Protein AF-X0UDK1-F1 (afdb_monomer)

InterPro domains:
  IPR001920 Asp/Glu racemase [G3D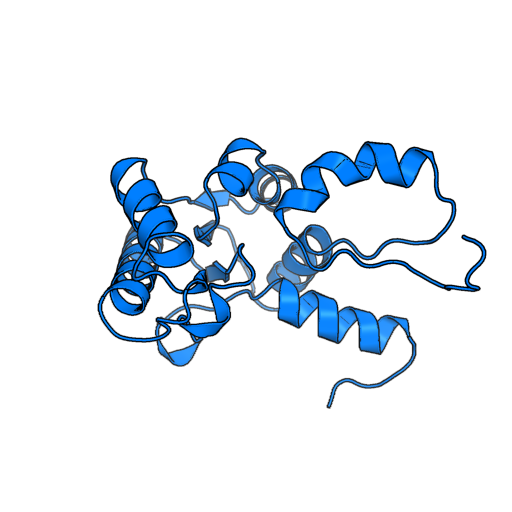SA:3.40.50.1860] (1-42)
  IPR001920 Asp/Glu racemase [G3DSA:3.40.50.1860] (43-148)
  IPR001920 Asp/Glu racemase [SSF53681] (2-43)
  IPR001920 Asp/Glu racemase [SSF53681] (49-156)
  IPR004380 Aspartate racemase [TIGR00035] (2-158)
  IPR015942 Asp/Glu/hydantoin racemase [PF01177] (2-154)

Mean predicted aligned error: 3.25 Å

Solvent-accessible surface area (backbone atoms only — not comparable to full-atom values): 9369 Å² total; per-residue (Å²): 124,92,83,76,65,80,60,46,74,58,103,44,69,64,60,56,76,54,39,70,68,53,50,77,74,48,93,59,51,70,57,50,38,65,59,52,39,46,53,50,45,61,75,74,36,83,87,66,46,33,32,17,48,49,49,47,67,68,42,61,74,67,34,61,60,45,64,53,34,43,76,72,64,21,45,69,43,64,64,56,72,77,54,41,52,47,42,39,39,22,42,70,29,90,68,1,37,75,67,67,31,53,54,63,74,20,27,52,46,48,50,53,54,49,52,53,32,43,76,73,59,29,64,28,38,33,41,55,35,90,62,42,68,69,49,56,51,62,88,78,46,100,47,54,64,44,47,32,67,61,50,40,54,48,48,51,40,41,76,73,74,43,82,77,131

Foldseek 3Di:
DPPPDQEDEDLFLLCVLCVVVVVVPDPHHYDYLLLLLLVCCPVPPPPAAEEEEQDQPSNVVSCSNQVNNVVVNHHYHYDDPVLNVLSCCQDPNPCHLVVVNQDDPSLVSLLVRVVVVVVVPHQEYEPSGPSNCSRDDPVSDPHHYRDSSVSSVQVVCVVVVHHDD

Organism: NCBI:txid412755

Sequence (165 aa):
KNAGVDFVIMPCVTAHYFMPEVFAQIDVPFLSLIDEAVDWAKENISGLKKVGLLSSTGTQVSKLFQNKFEKAGIKVLAPEEKDQQKVMSAIFGAGGIKAGFTSGPSKESIIRAAEKLIAGGAEAIIAGCTELPLVLKASDIPIPLIEPMDILAKKSIVEAGYKVR

pLDDT: mean 95.04, std 5.3, range [58.09, 98.81]

Structure (mmCIF, N/CA/C/O backbone):
data_AF-X0UDK1-F1
#
_entry.id   AF-X0UDK1-F1
#
loop_
_atom_site.group_PDB
_atom_site.id
_atom_site.type_symbol
_atom_site.label_atom_id
_atom_site.label_alt_id
_atom_site.label_comp_id
_atom_site.label_asym_id
_atom_site.label_entity_id
_atom_site.label_seq_id
_atom_site.pdbx_PDB_ins_code
_atom_site.Cartn_x
_atom_site.Cartn_y
_atom_site.Cartn_z
_atom_site.occupancy
_atom_site.B_iso_or_equiv
_atom_site.auth_seq_id
_atom_site.auth_comp_id
_atom_site.auth_asym_id
_atom_site.auth_atom_id
_atom_site.pdbx_PDB_model_num
ATOM 1 N N . LYS A 1 1 ? 16.676 5.464 -20.393 1.00 58.09 1 LYS A N 1
ATOM 2 C CA . LYS A 1 1 ? 16.880 4.855 -21.733 1.00 58.09 1 LYS A CA 1
ATOM 3 C C . LYS A 1 1 ? 18.350 4.510 -21.998 1.00 58.09 1 LYS A C 1
ATOM 5 O O . LYS A 1 1 ? 18.644 3.345 -22.186 1.00 58.09 1 LYS A O 1
ATOM 10 N N . ASN A 1 2 ? 19.289 5.460 -21.911 1.00 77.69 2 ASN A N 1
ATOM 11 C CA . ASN A 1 2 ? 20.692 5.232 -22.319 1.00 77.69 2 ASN A CA 1
ATOM 12 C C . ASN A 1 2 ? 21.565 4.433 -21.329 1.00 77.69 2 ASN A C 1
ATOM 14 O O . ASN A 1 2 ? 22.714 4.152 -21.635 1.00 77.69 2 ASN A O 1
ATOM 18 N N . ALA A 1 3 ? 21.043 4.077 -20.152 1.00 83.31 3 ALA A N 1
ATOM 19 C CA . ALA A 1 3 ? 21.778 3.321 -19.136 1.00 83.31 3 ALA A CA 1
ATOM 20 C C . ALA A 1 3 ? 21.736 1.790 -19.342 1.00 83.31 3 ALA A C 1
ATOM 22 O O . ALA A 1 3 ? 22.285 1.072 -18.517 1.00 83.31 3 ALA A O 1
ATOM 23 N N . GLY A 1 4 ? 21.083 1.294 -20.406 1.00 87.38 4 GLY A N 1
ATOM 24 C CA . GLY A 1 4 ? 21.012 -0.143 -20.711 1.00 87.38 4 GLY A CA 1
ATOM 25 C C . GLY A 1 4 ? 20.146 -0.949 -19.738 1.00 87.38 4 GLY A C 1
ATOM 26 O O . GLY A 1 4 ? 20.529 -2.043 -19.354 1.00 87.38 4 GLY A O 1
ATOM 27 N N . VAL A 1 5 ? 19.016 -0.385 -19.298 1.00 90.94 5 VAL A N 1
ATOM 28 C CA . VAL A 1 5 ? 18.093 -1.043 -18.357 1.00 90.94 5 VAL A CA 1
ATOM 29 C C . VAL A 1 5 ? 17.018 -1.841 -19.095 1.00 90.94 5 VAL A C 1
ATOM 31 O O . VAL A 1 5 ? 16.441 -1.330 -20.056 1.00 90.94 5 VAL A O 1
ATOM 34 N N . ASP A 1 6 ? 16.722 -3.048 -18.610 1.00 91.62 6 ASP A N 1
ATOM 35 C CA . ASP A 1 6 ? 15.689 -3.928 -19.178 1.00 91.62 6 ASP A CA 1
ATOM 36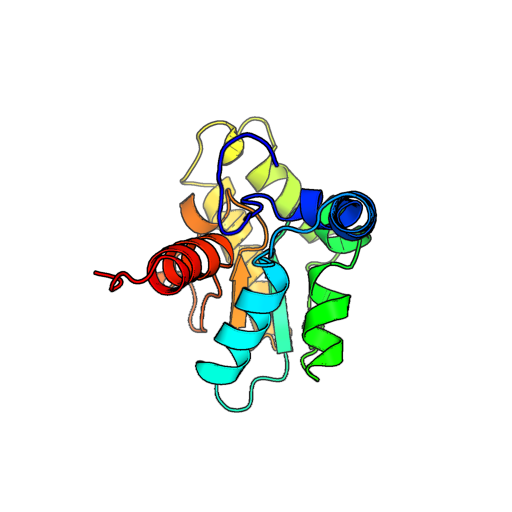 C C . ASP A 1 6 ? 14.270 -3.566 -18.713 1.00 91.62 6 ASP A C 1
ATOM 38 O O . ASP A 1 6 ? 13.310 -3.739 -19.457 1.00 91.62 6 ASP A O 1
ATOM 42 N N . PHE A 1 7 ? 14.129 -3.023 -17.499 1.00 92.69 7 PHE A N 1
ATOM 43 C CA . PHE A 1 7 ? 12.865 -2.525 -16.953 1.00 92.69 7 PHE A CA 1
ATOM 44 C C . PHE A 1 7 ? 13.097 -1.400 -15.931 1.00 92.69 7 PHE A C 1
ATOM 46 O O . PHE A 1 7 ? 14.214 -1.170 -15.459 1.00 92.69 7 PHE A O 1
ATOM 53 N N . VAL A 1 8 ? 12.032 -0.675 -15.592 1.00 92.19 8 VAL A N 1
ATOM 54 C CA . VAL A 1 8 ? 12.026 0.407 -14.598 1.00 92.19 8 VAL A CA 1
ATOM 55 C C . VAL A 1 8 ? 11.030 0.090 -13.488 1.00 92.19 8 VAL A C 1
ATOM 57 O O . VAL A 1 8 ? 9.963 -0.467 -13.730 1.00 92.19 8 VAL A O 1
ATOM 60 N N . ILE A 1 9 ? 11.360 0.503 -12.267 1.00 93.44 9 ILE A N 1
ATOM 61 C CA . ILE A 1 9 ? 10.457 0.477 -11.114 1.00 93.44 9 ILE A CA 1
ATOM 62 C C . ILE A 1 9 ? 10.416 1.858 -10.461 1.00 93.44 9 ILE A C 1
ATOM 64 O O . ILE A 1 9 ? 11.375 2.626 -10.564 1.00 93.44 9 ILE A O 1
ATOM 68 N N . MET A 1 10 ? 9.322 2.181 -9.770 1.00 92.56 10 MET A N 1
ATOM 69 C CA . MET A 1 10 ? 9.184 3.436 -9.024 1.00 92.56 10 MET A CA 1
ATOM 70 C C . MET A 1 10 ? 8.933 3.137 -7.540 1.00 92.56 10 MET A C 1
ATOM 72 O O . MET A 1 10 ? 7.808 2.804 -7.172 1.00 92.56 10 MET A O 1
ATOM 76 N N . PRO A 1 11 ? 9.929 3.284 -6.648 1.00 92.00 11 PRO A N 1
ATOM 77 C CA . PRO A 1 11 ? 9.779 3.004 -5.217 1.00 92.00 11 PRO A CA 1
ATOM 78 C C . PRO A 1 11 ? 9.091 4.162 -4.466 1.00 92.00 11 PRO A C 1
ATOM 80 O O . PRO A 1 11 ? 9.510 4.573 -3.387 1.00 92.00 11 PRO A O 1
ATOM 83 N N . CYS A 1 12 ? 8.052 4.745 -5.064 1.00 90.56 12 CYS A N 1
ATOM 84 C CA . CYS A 1 12 ? 7.297 5.857 -4.503 1.00 90.56 12 CYS A CA 1
ATOM 85 C C . CYS A 1 12 ? 5.840 5.776 -4.945 1.00 90.56 12 CYS A C 1
ATOM 87 O O . CYS A 1 12 ? 5.532 5.872 -6.131 1.00 90.56 12 CYS A O 1
ATOM 89 N N . VAL A 1 13 ? 4.927 5.651 -3.983 1.00 91.88 13 VAL A N 1
ATOM 90 C CA . VAL A 1 13 ? 3.490 5.552 -4.258 1.00 91.88 13 VAL A CA 1
ATOM 91 C C . VAL A 1 13 ? 2.971 6.807 -4.955 1.00 91.88 13 VAL A C 1
ATOM 93 O O . VAL A 1 13 ? 2.359 6.705 -6.009 1.00 91.88 13 VAL A O 1
ATOM 96 N N . THR A 1 14 ? 3.222 7.997 -4.408 1.00 89.06 14 THR A N 1
ATOM 97 C CA . THR A 1 14 ? 2.655 9.245 -4.947 1.00 89.06 14 THR A CA 1
ATOM 98 C C . THR A 1 14 ? 3.193 9.589 -6.333 1.00 89.06 14 THR A C 1
ATOM 100 O O . THR A 1 14 ? 2.454 10.142 -7.143 1.00 89.06 14 THR A O 1
ATOM 103 N N . ALA A 1 15 ? 4.434 9.203 -6.648 1.00 90.44 15 ALA A N 1
ATOM 104 C CA . ALA A 1 15 ? 5.009 9.387 -7.979 1.00 90.44 15 ALA A CA 1
ATOM 105 C C . ALA A 1 15 ? 4.227 8.635 -9.071 1.00 90.44 15 ALA A C 1
ATOM 107 O O . ALA A 1 15 ? 4.234 9.077 -10.218 1.00 90.44 15 ALA A O 1
ATOM 108 N N . HIS A 1 16 ? 3.481 7.574 -8.719 1.00 89.75 16 HIS A N 1
ATOM 109 C CA . HIS A 1 16 ? 2.644 6.834 -9.671 1.00 89.75 16 HIS A CA 1
ATOM 110 C C . HIS A 1 16 ? 1.573 7.696 -10.343 1.00 89.75 16 HIS A C 1
ATOM 112 O O . HIS A 1 16 ? 1.136 7.364 -11.442 1.00 89.75 16 HIS A O 1
ATOM 118 N N . TYR A 1 17 ? 1.186 8.817 -9.729 1.00 90.06 17 TYR A N 1
ATOM 119 C CA . TYR A 1 17 ? 0.245 9.767 -10.321 1.00 90.06 17 TYR A CA 1
ATOM 120 C C . TYR A 1 17 ? 0.736 10.335 -11.660 1.00 90.06 17 TYR A C 1
ATOM 122 O O . TYR A 1 17 ? -0.052 10.476 -12.587 1.00 90.06 17 TYR A O 1
ATOM 130 N N . PHE A 1 18 ? 2.039 10.591 -11.785 1.00 88.12 18 PHE A N 1
ATOM 131 C CA . PHE A 1 18 ? 2.640 11.187 -12.983 1.00 88.12 18 PHE A CA 1
ATOM 132 C C . PHE A 1 18 ? 3.086 10.144 -14.015 1.00 88.12 18 PHE A C 1
ATOM 134 O O . PHE A 1 18 ? 3.519 10.485 -15.113 1.00 88.12 18 PHE A O 1
ATOM 141 N N . MET A 1 19 ? 3.000 8.855 -13.680 1.00 86.00 19 MET A N 1
ATOM 142 C CA . MET A 1 19 ? 3.578 7.801 -14.509 1.00 86.00 19 MET A CA 1
ATOM 143 C C . MET A 1 19 ? 2.940 7.638 -15.893 1.00 86.00 19 MET A C 1
ATOM 145 O O . MET A 1 19 ? 3.694 7.332 -16.813 1.00 86.00 19 MET A O 1
ATOM 149 N N . PRO A 1 20 ? 1.630 7.884 -16.118 1.00 83.75 20 PRO A N 1
ATOM 150 C CA . PRO A 1 20 ? 1.080 7.866 -17.474 1.00 83.75 20 PRO A CA 1
ATOM 151 C C . PRO A 1 20 ? 1.810 8.815 -18.438 1.00 83.75 20 PRO A C 1
ATOM 153 O O . PRO A 1 20 ? 2.061 8.450 -19.583 1.00 83.75 20 PRO A O 1
ATOM 156 N N . GLU A 1 21 ? 2.203 10.002 -17.968 1.00 85.94 21 GLU A N 1
ATOM 157 C CA . GLU A 1 21 ? 2.947 10.981 -18.772 1.00 85.94 21 GLU A CA 1
ATOM 158 C C . GLU A 1 21 ? 4.393 10.534 -19.014 1.00 85.94 21 GLU A C 1
ATOM 160 O O . GLU A 1 21 ? 4.912 10.682 -20.119 1.00 85.94 21 GLU A O 1
ATOM 165 N N . VAL A 1 22 ? 5.029 9.938 -18.001 1.00 84.44 22 VAL A N 1
ATOM 166 C CA . VAL A 1 22 ? 6.391 9.395 -18.115 1.00 84.44 22 VAL A CA 1
ATOM 167 C C . VAL A 1 22 ? 6.435 8.222 -19.102 1.00 84.44 22 VAL A C 1
ATOM 169 O O . VAL A 1 22 ? 7.341 8.162 -19.932 1.00 84.44 22 VAL A O 1
ATOM 172 N N . PHE A 1 23 ? 5.454 7.312 -19.066 1.00 77.19 23 PHE A N 1
ATOM 173 C CA . PHE A 1 23 ? 5.394 6.154 -19.973 1.00 77.19 23 PHE A CA 1
ATOM 174 C C . PHE A 1 23 ? 5.123 6.514 -21.415 1.00 77.19 23 PHE A C 1
ATOM 176 O O . PHE A 1 23 ? 5.620 5.830 -22.300 1.00 77.19 23 PHE A O 1
ATOM 183 N N . ALA A 1 24 ? 4.419 7.613 -21.672 1.00 82.81 24 ALA A N 1
ATOM 184 C CA . ALA A 1 24 ? 4.276 8.111 -23.033 1.00 82.81 24 ALA A CA 1
ATOM 185 C C . ALA A 1 24 ? 5.632 8.475 -23.679 1.00 82.81 24 ALA A C 1
ATOM 187 O O . ALA A 1 24 ? 5.700 8.657 -24.892 1.00 82.81 24 ALA A O 1
ATOM 188 N N . GLN A 1 25 ? 6.705 8.589 -22.885 1.00 84.88 25 GLN A N 1
ATOM 189 C CA . GLN A 1 25 ? 8.032 9.014 -23.331 1.00 84.88 25 GLN A CA 1
ATOM 190 C C . GLN A 1 25 ? 9.115 7.931 -23.199 1.00 84.88 25 GLN A C 1
ATOM 192 O O . GLN A 1 25 ? 10.274 8.190 -23.545 1.00 84.88 25 GLN A O 1
ATOM 197 N N . ILE A 1 26 ? 8.787 6.734 -22.700 1.00 83.06 26 ILE A N 1
ATOM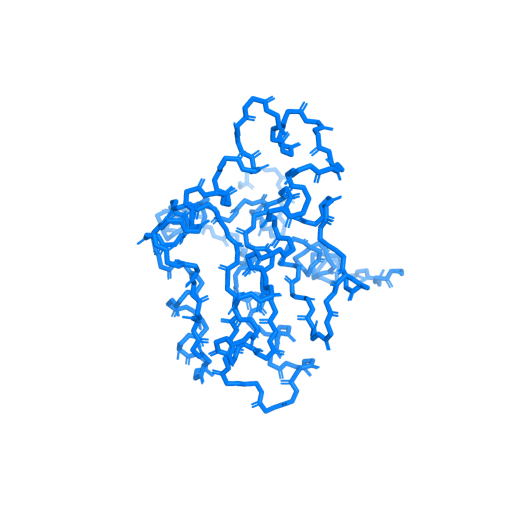 198 C CA . ILE A 1 26 ? 9.755 5.640 -22.547 1.00 83.06 26 ILE A CA 1
ATOM 199 C C . ILE A 1 26 ? 9.230 4.336 -23.151 1.00 83.06 26 ILE A C 1
ATOM 201 O O . ILE A 1 26 ? 8.080 3.972 -22.962 1.00 83.06 26 ILE A O 1
ATOM 205 N N . ASP A 1 27 ? 10.118 3.598 -23.820 1.00 84.88 27 ASP A N 1
ATOM 206 C CA . ASP A 1 27 ? 9.798 2.297 -24.435 1.00 84.88 27 ASP A CA 1
ATOM 207 C C . ASP A 1 27 ? 10.187 1.107 -23.538 1.00 84.88 27 ASP A C 1
ATOM 209 O O . ASP A 1 27 ? 10.106 -0.048 -23.943 1.00 84.88 27 ASP A O 1
ATOM 213 N N . VAL A 1 28 ? 10.694 1.390 -22.336 1.00 88.62 28 VAL A N 1
ATOM 214 C CA . VAL A 1 28 ? 11.193 0.371 -21.408 1.00 88.62 28 VAL A CA 1
ATOM 215 C C . VAL A 1 28 ? 10.030 -0.119 -20.536 1.00 88.62 28 VAL A C 1
ATOM 217 O O . VAL A 1 28 ? 9.305 0.729 -20.005 1.00 88.62 28 VAL A O 1
ATOM 220 N N . PRO A 1 29 ? 9.859 -1.443 -20.344 1.00 89.81 29 PRO A N 1
ATOM 221 C CA . PRO A 1 29 ? 8.866 -2.003 -19.434 1.00 89.81 29 PRO A CA 1
ATOM 222 C C . PRO A 1 29 ? 8.912 -1.375 -18.041 1.00 89.81 29 PRO A C 1
ATOM 224 O O . PRO A 1 29 ? 9.980 -1.049 -17.517 1.00 89.81 29 PRO A O 1
ATOM 227 N N . PHE A 1 30 ? 7.745 -1.238 -17.417 1.00 90.69 30 PHE A N 1
ATOM 228 C CA . PHE A 1 30 ? 7.622 -0.701 -16.070 1.00 90.69 30 PHE A CA 1
ATOM 229 C C . PHE A 1 30 ? 6.843 -1.644 -15.164 1.00 90.69 30 PHE A C 1
ATOM 231 O O . PHE A 1 30 ? 5.697 -1.979 -15.464 1.00 90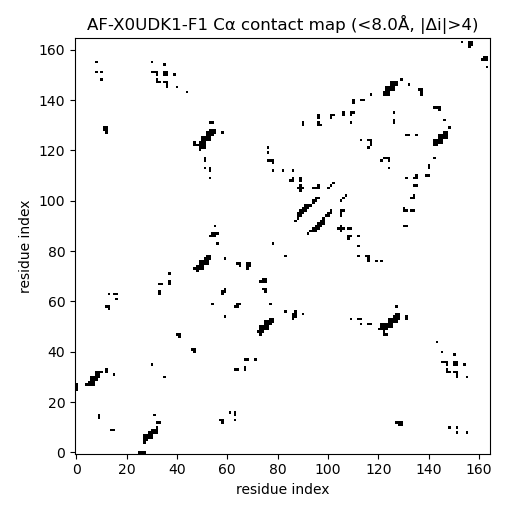.69 30 PHE A O 1
ATOM 238 N N . LEU A 1 31 ? 7.437 -1.995 -14.023 1.00 93.12 31 LEU A N 1
ATOM 239 C CA . LEU A 1 31 ? 6.727 -2.700 -12.962 1.00 93.12 31 LEU A CA 1
ATOM 240 C C . LEU A 1 31 ? 6.063 -1.682 -12.041 1.00 93.12 31 LEU A C 1
ATOM 242 O O . LEU A 1 31 ? 6.716 -0.924 -11.315 1.00 93.12 31 LEU A O 1
ATOM 246 N N . SER A 1 32 ? 4.738 -1.675 -12.085 1.00 93.69 32 SER A N 1
ATOM 247 C CA . SER A 1 32 ? 3.908 -0.767 -11.310 1.00 93.69 32 SER A CA 1
ATOM 248 C C . SER A 1 32 ? 3.701 -1.287 -9.902 1.00 93.69 32 SER A C 1
ATOM 250 O O . SER A 1 32 ? 3.079 -2.321 -9.695 1.00 93.69 32 SER A O 1
ATOM 252 N N . LEU A 1 33 ? 4.154 -0.512 -8.915 1.00 95.31 33 LEU A N 1
ATOM 253 C CA . LEU A 1 33 ? 4.017 -0.826 -7.491 1.00 95.31 33 LEU A CA 1
ATOM 254 C C . LEU A 1 33 ? 2.571 -1.151 -7.102 1.00 95.31 33 LEU A C 1
ATOM 256 O O . LEU A 1 33 ? 2.324 -2.009 -6.259 1.00 95.31 33 LEU A O 1
ATOM 260 N N . ILE A 1 34 ? 1.615 -0.424 -7.684 1.00 95.88 34 ILE A N 1
ATOM 261 C CA . ILE A 1 34 ? 0.198 -0.565 -7.347 1.00 95.88 34 ILE A CA 1
ATOM 262 C C . ILE A 1 34 ? -0.395 -1.786 -8.049 1.00 95.88 34 ILE A C 1
ATOM 264 O O . ILE A 1 34 ? -1.187 -2.491 -7.433 1.00 95.88 34 ILE A O 1
ATOM 268 N N . ASP A 1 35 ? -0.014 -2.040 -9.304 1.00 96.19 35 ASP A N 1
ATOM 269 C CA . ASP A 1 35 ? -0.505 -3.209 -10.042 1.00 96.19 35 ASP A CA 1
ATOM 270 C C . ASP A 1 35 ? 0.016 -4.503 -9.408 1.00 96.19 35 ASP A C 1
ATOM 272 O O . ASP A 1 35 ? -0.778 -5.382 -9.086 1.00 96.19 35 ASP A O 1
ATOM 276 N N . GLU A 1 36 ? 1.305 -4.553 -9.063 1.00 97.50 36 GLU A N 1
ATOM 277 C CA . GLU A 1 36 ? 1.888 -5.699 -8.354 1.00 97.50 36 GLU A CA 1
ATOM 278 C C . GLU A 1 36 ? 1.248 -5.913 -6.972 1.00 97.50 36 GLU A C 1
ATOM 280 O O . GLU A 1 36 ? 1.056 -7.047 -6.541 1.00 97.50 36 GLU A O 1
ATOM 285 N N . ALA A 1 37 ?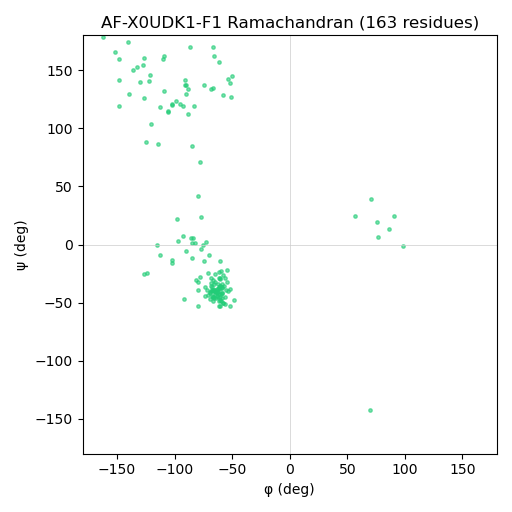 0.852 -4.842 -6.273 1.00 97.94 37 ALA A N 1
ATOM 286 C CA . ALA A 1 37 ? 0.119 -4.969 -5.013 1.00 97.94 37 ALA A CA 1
ATOM 287 C C . ALA A 1 37 ? -1.296 -5.547 -5.202 1.00 97.94 37 ALA A C 1
ATOM 289 O O . ALA A 1 37 ? -1.762 -6.298 -4.342 1.00 97.94 37 ALA A O 1
ATOM 290 N N . VAL A 1 38 ? -1.985 -5.204 -6.297 1.00 98.19 38 VAL A N 1
ATOM 291 C CA . VAL A 1 38 ? -3.298 -5.781 -6.639 1.00 98.19 38 VAL A CA 1
ATOM 292 C C . VAL A 1 38 ? -3.159 -7.264 -6.962 1.00 98.19 38 VAL A C 1
ATOM 294 O O . VAL A 1 38 ? -3.920 -8.073 -6.428 1.00 98.19 38 VAL A O 1
ATOM 297 N N . ASP A 1 39 ? -2.196 -7.621 -7.809 1.00 98.00 39 ASP A N 1
ATOM 298 C CA . ASP A 1 39 ? -1.988 -9.005 -8.235 1.00 98.00 39 ASP A CA 1
ATOM 299 C C . ASP A 1 39 ? -1.585 -9.883 -7.052 1.00 98.00 39 ASP A C 1
ATOM 301 O O . ASP A 1 39 ? -2.240 -10.896 -6.790 1.00 98.00 39 ASP A O 1
ATOM 305 N N . TRP A 1 40 ? -0.638 -9.419 -6.230 1.00 98.12 40 TRP A N 1
ATOM 306 C CA . TRP A 1 40 ? -0.270 -10.107 -4.996 1.00 98.12 40 TRP A CA 1
ATOM 307 C C . TRP A 1 40 ? -1.478 -10.321 -4.078 1.00 98.12 40 TRP A C 1
ATOM 309 O O . TRP A 1 40 ? -1.677 -11.424 -3.566 1.00 98.12 40 TRP A O 1
ATOM 319 N N . ALA A 1 41 ? -2.318 -9.298 -3.882 1.00 98.19 41 ALA A N 1
ATOM 320 C CA . ALA A 1 41 ? -3.484 -9.406 -3.008 1.00 98.19 41 ALA A CA 1
ATOM 321 C C . ALA A 1 41 ? -4.495 -10.447 -3.516 1.00 98.19 41 ALA A C 1
ATOM 323 O O . ALA A 1 41 ? -5.021 -11.224 -2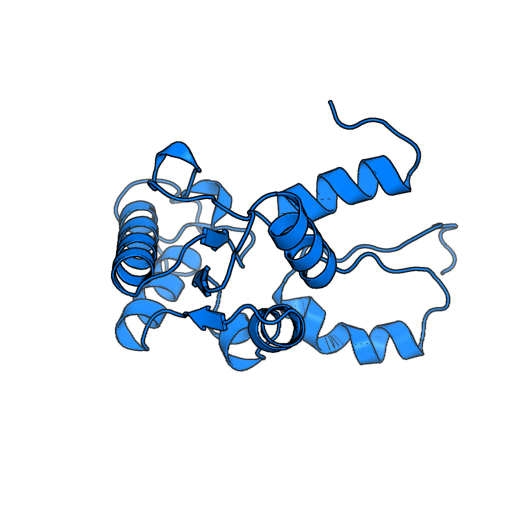.721 1.00 98.19 41 ALA A O 1
ATOM 324 N N . LYS A 1 42 ? -4.739 -10.501 -4.831 1.00 97.62 42 LYS A N 1
ATOM 325 C CA . LYS A 1 42 ? -5.648 -11.484 -5.445 1.00 97.62 42 LYS A CA 1
ATOM 326 C C . LYS A 1 42 ? -5.120 -12.912 -5.345 1.00 97.62 42 LYS A C 1
ATOM 328 O O . LYS A 1 42 ? -5.909 -13.831 -5.140 1.00 97.62 42 LYS A O 1
ATOM 333 N N . GLU A 1 43 ? -3.816 -13.094 -5.516 1.00 97.50 43 GLU A N 1
ATOM 334 C CA . GLU A 1 43 ? -3.173 -14.409 -5.475 1.00 97.50 43 GLU A CA 1
ATOM 335 C C . GLU A 1 43 ? -3.074 -14.966 -4.051 1.00 97.50 43 GLU A C 1
ATOM 337 O O . GLU A 1 43 ? -3.230 -16.168 -3.846 1.00 97.50 43 GLU A O 1
ATOM 342 N N . ASN A 1 44 ? -2.837 -14.100 -3.061 1.00 97.56 44 ASN A N 1
ATOM 343 C CA . ASN A 1 44 ? -2.500 -14.524 -1.699 1.00 97.56 44 ASN A CA 1
ATOM 344 C C . ASN A 1 44 ? -3.674 -14.435 -0.716 1.00 97.56 44 ASN A C 1
ATOM 346 O O . ASN A 1 44 ? -3.612 -15.033 0.358 1.00 97.56 44 ASN A O 1
ATOM 350 N N . ILE A 1 45 ? -4.744 -13.707 -1.050 1.00 97.62 45 ILE A N 1
ATOM 351 C CA . ILE A 1 45 ? -5.880 -13.487 -0.149 1.00 97.62 45 ILE A CA 1
ATOM 352 C C . ILE A 1 45 ? -7.170 -13.920 -0.846 1.00 97.62 45 ILE A C 1
ATOM 354 O O . ILE A 1 45 ? -7.860 -13.144 -1.511 1.00 97.62 45 ILE A O 1
ATOM 358 N N . SER A 1 46 ? -7.496 -15.203 -0.687 1.00 96.69 46 SER A N 1
ATOM 359 C CA . SER A 1 46 ? -8.672 -15.807 -1.312 1.00 96.69 46 SER A CA 1
ATOM 360 C C . SER A 1 46 ? -9.960 -15.091 -0.906 1.00 96.69 46 SER A C 1
ATOM 362 O O . SER A 1 46 ? -10.248 -14.911 0.276 1.00 96.69 46 SER A O 1
ATOM 364 N N . GLY A 1 47 ? -10.762 -14.719 -1.903 1.00 96.62 47 GLY A N 1
ATOM 365 C CA . GLY A 1 47 ? -12.076 -14.118 -1.690 1.00 96.62 47 GLY A CA 1
ATOM 366 C C . GLY A 1 47 ? -12.064 -12.648 -1.268 1.00 96.62 47 GLY A C 1
ATOM 367 O O . GLY A 1 47 ? -13.144 -12.126 -1.017 1.00 96.62 47 GLY A O 1
ATOM 368 N N . LEU A 1 48 ? -10.905 -11.979 -1.245 1.00 98.38 48 LEU A N 1
ATOM 369 C CA . LEU A 1 48 ? -10.757 -10.579 -0.834 1.00 98.38 48 LEU A CA 1
ATOM 370 C C . LEU A 1 48 ? -11.750 -9.638 -1.549 1.00 98.38 48 LEU A C 1
ATOM 372 O O . LEU A 1 48 ? -11.815 -9.605 -2.782 1.00 98.38 48 LEU A O 1
ATOM 376 N N . LYS A 1 49 ? -12.507 -8.851 -0.774 1.00 98.38 49 LYS A N 1
ATOM 377 C CA . LYS A 1 49 ? -13.488 -7.856 -1.252 1.00 98.38 49 LYS A CA 1
ATOM 378 C C . LYS A 1 49 ? -13.237 -6.448 -0.734 1.00 98.38 49 LYS A C 1
ATOM 380 O O . LYS A 1 49 ? -13.690 -5.500 -1.377 1.00 98.38 49 LYS A O 1
ATOM 385 N N . LYS A 1 50 ? -12.570 -6.279 0.409 1.00 98.69 50 LYS A N 1
ATOM 386 C CA . LYS A 1 50 ? -12.332 -4.983 1.053 1.00 98.69 50 LYS A CA 1
ATOM 387 C C . LYS A 1 50 ? -10.922 -4.892 1.623 1.00 98.69 50 LYS A C 1
ATOM 389 O O . LYS A 1 50 ? -10.512 -5.718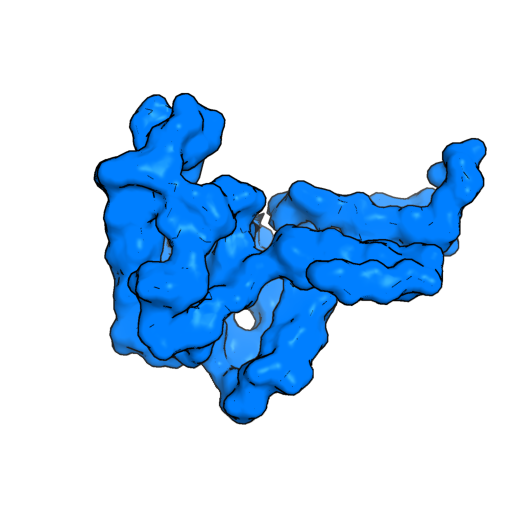 2.429 1.00 98.69 50 LYS A O 1
ATOM 394 N N . VAL A 1 51 ? -10.218 -3.818 1.294 1.00 98.81 51 VAL A N 1
ATOM 395 C CA . VAL A 1 51 ? -8.893 -3.501 1.849 1.00 98.81 51 VAL A CA 1
ATOM 396 C C . VAL A 1 51 ? -8.912 -2.138 2.521 1.00 98.81 51 VAL A C 1
ATOM 398 O O . VAL A 1 51 ? -9.540 -1.210 2.023 1.00 98.81 51 VAL A O 1
ATOM 401 N N . GLY A 1 52 ? -8.229 -1.996 3.651 1.00 98.75 52 GLY A N 1
ATOM 402 C CA . GLY A 1 52 ? -7.993 -0.711 4.301 1.00 98.75 52 GLY A CA 1
ATOM 403 C C . GLY A 1 52 ? -6.698 -0.085 3.795 1.00 98.75 52 GLY A C 1
ATOM 404 O O . GLY A 1 52 ? -5.665 -0.739 3.806 1.00 98.75 52 GLY A O 1
ATOM 405 N N . LEU A 1 53 ? -6.718 1.176 3.374 1.00 98.69 53 LEU A N 1
ATOM 406 C CA . LEU A 1 53 ? -5.547 1.908 2.895 1.00 98.69 53 LEU A CA 1
ATOM 407 C C . LEU A 1 53 ? -5.078 2.924 3.938 1.00 98.69 53 LEU A C 1
ATOM 409 O O . LEU A 1 53 ? -5.742 3.934 4.178 1.00 98.69 53 LEU A O 1
ATOM 413 N N . LEU A 1 54 ? -3.879 2.708 4.474 1.00 98.56 54 LEU A N 1
ATOM 414 C CA . LEU A 1 54 ? -3.136 3.727 5.209 1.00 98.56 54 LEU A CA 1
ATOM 415 C C . LEU A 1 54 ? -2.105 4.348 4.271 1.00 98.56 54 LEU A C 1
ATOM 417 O O . LEU A 1 54 ? -1.289 3.646 3.682 1.00 98.56 54 LEU A O 1
ATOM 421 N N . SER A 1 55 ? -2.141 5.666 4.096 1.00 97.75 55 SER A N 1
ATOM 422 C CA . SER A 1 55 ? -1.233 6.364 3.185 1.00 97.75 55 SER A CA 1
ATOM 423 C C . SER A 1 55 ? -1.176 7.861 3.480 1.00 97.75 55 SER A C 1
ATOM 425 O O . SER A 1 55 ? -1.921 8.378 4.315 1.00 97.75 55 SER A O 1
ATOM 427 N N . SER A 1 56 ? -0.346 8.586 2.727 1.00 96.94 56 SER A N 1
ATOM 428 C CA . SER A 1 56 ? -0.444 10.045 2.682 1.00 96.94 56 SER A CA 1
ATOM 429 C C . SER A 1 56 ? -1.812 10.501 2.148 1.00 96.94 56 SER A C 1
ATOM 431 O O . SER A 1 56 ? -2.469 9.775 1.392 1.00 96.94 56 SER A O 1
ATOM 433 N N . THR A 1 57 ? -2.219 11.728 2.483 1.00 96.88 57 THR A N 1
ATOM 434 C CA . THR A 1 57 ? -3.436 12.345 1.930 1.00 96.88 57 THR A CA 1
ATOM 435 C C . THR A 1 57 ? -3.339 12.501 0.414 1.00 96.88 57 THR A C 1
ATOM 437 O O . THR A 1 57 ? -4.314 12.250 -0.285 1.00 96.88 57 THR A O 1
ATOM 440 N N . GLY A 1 58 ? -2.152 12.822 -0.118 1.00 95.12 58 GLY A N 1
ATOM 441 C CA . GLY A 1 58 ? -1.929 12.907 -1.565 1.00 95.12 58 GLY A CA 1
ATOM 442 C C . GLY A 1 58 ? -2.228 11.587 -2.285 1.00 95.12 58 GLY A C 1
ATOM 443 O O . GLY A 1 58 ? -2.906 11.580 -3.311 1.00 95.12 58 GLY A O 1
ATOM 444 N N . THR A 1 59 ? -1.813 10.454 -1.710 1.00 95.38 59 THR A N 1
ATOM 445 C CA . THR A 1 59 ? -2.142 9.117 -2.236 1.00 95.38 59 THR A CA 1
ATOM 446 C C . THR A 1 59 ? -3.653 8.849 -2.229 1.00 95.38 59 THR A C 1
ATOM 448 O O . THR A 1 59 ? -4.183 8.291 -3.187 1.00 95.38 59 THR A O 1
ATOM 451 N N . GLN A 1 60 ? -4.371 9.249 -1.176 1.00 94.81 60 GLN A N 1
ATOM 452 C CA . GLN A 1 60 ? -5.821 9.025 -1.097 1.00 94.81 60 GLN A CA 1
ATOM 453 C C . GLN A 1 60 ? -6.605 9.899 -2.074 1.00 94.81 60 GLN A C 1
ATOM 455 O O . GLN A 1 60 ? -7.537 9.418 -2.721 1.00 94.81 60 GLN A O 1
ATOM 460 N N . VAL A 1 61 ? -6.232 11.176 -2.180 1.00 95.00 61 VAL A N 1
ATOM 461 C CA . VAL A 1 61 ? -6.894 12.148 -3.061 1.00 95.00 61 VAL A CA 1
ATOM 462 C C . VAL A 1 61 ? -6.665 11.799 -4.528 1.00 95.00 61 VAL A C 1
ATOM 464 O O . VAL A 1 61 ? -7.601 11.877 -5.316 1.00 95.00 61 VAL A O 1
ATOM 467 N N . SER A 1 62 ? -5.464 11.337 -4.886 1.00 94.75 62 SER A N 1
ATOM 468 C CA . SER A 1 62 ? -5.147 10.884 -6.251 1.00 94.75 62 SER A CA 1
ATOM 469 C C . SER A 1 62 ? -5.836 9.576 -6.658 1.00 94.75 62 SER A C 1
ATOM 471 O O . SER A 1 62 ? -5.775 9.196 -7.826 1.00 94.75 62 SER A O 1
ATOM 473 N N . LYS A 1 63 ? -6.497 8.881 -5.719 1.00 96.12 63 LYS A N 1
ATOM 474 C CA . LYS A 1 63 ? -7.238 7.628 -5.951 1.00 96.12 63 LYS A CA 1
ATOM 475 C C . LYS A 1 63 ? -6.401 6.507 -6.576 1.00 96.12 63 LYS A C 1
ATOM 477 O O . LYS A 1 63 ? -6.945 5.599 -7.195 1.00 96.12 63 LYS A O 1
ATOM 482 N N . LEU A 1 64 ? -5.081 6.543 -6.401 1.00 94.56 64 LEU A N 1
ATOM 483 C CA . LEU A 1 64 ? -4.143 5.625 -7.047 1.00 94.56 64 LEU A CA 1
ATOM 484 C C . LEU A 1 64 ? -4.452 4.149 -6.762 1.00 94.56 64 LEU A C 1
ATOM 486 O O . LEU A 1 64 ? -4.591 3.356 -7.691 1.00 94.56 64 LEU A O 1
ATOM 490 N N . PHE A 1 65 ? -4.618 3.796 -5.485 1.00 97.31 65 PHE A N 1
ATOM 491 C CA . PHE A 1 65 ? -4.981 2.436 -5.079 1.00 97.31 65 PHE A CA 1
ATOM 492 C C . PHE A 1 65 ? -6.444 2.125 -5.383 1.00 97.31 65 PHE A C 1
ATOM 494 O O . PHE A 1 65 ? -6.735 1.067 -5.930 1.00 97.31 65 PHE A O 1
ATOM 501 N N . GLN A 1 66 ? -7.349 3.056 -5.073 1.00 97.56 66 GLN A N 1
ATOM 502 C CA . GLN A 1 66 ? -8.791 2.931 -5.299 1.00 97.56 66 GLN A CA 1
ATOM 503 C C . GLN A 1 66 ? -9.075 2.541 -6.752 1.00 97.56 66 GLN A C 1
ATOM 505 O O . GLN A 1 66 ? -9.680 1.506 -7.009 1.00 97.56 66 GLN A O 1
ATOM 510 N N . ASN A 1 67 ? -8.528 3.298 -7.705 1.00 96.38 67 ASN A N 1
ATOM 511 C CA . ASN A 1 67 ? -8.738 3.087 -9.135 1.00 96.38 67 ASN A CA 1
ATOM 512 C C . ASN A 1 67 ? -8.266 1.711 -9.624 1.00 96.38 67 ASN A C 1
ATOM 514 O O . ASN A 1 67 ? -8.789 1.217 -10.622 1.00 96.38 67 ASN A O 1
ATOM 518 N N . LYS A 1 68 ? -7.253 1.111 -8.988 1.00 96.69 68 LYS A N 1
ATOM 519 C CA . LYS A 1 68 ? -6.680 -0.180 -9.398 1.00 96.69 68 LYS A CA 1
ATOM 520 C C . LYS A 1 68 ? -7.350 -1.356 -8.686 1.00 96.69 68 LYS A C 1
ATOM 522 O O . LYS A 1 68 ? -7.781 -2.294 -9.350 1.00 96.69 68 LYS A O 1
ATOM 527 N N . PHE A 1 69 ? -7.526 -1.273 -7.370 1.00 98.25 69 PHE A N 1
ATOM 528 C CA . PHE A 1 69 ? -8.201 -2.305 -6.578 1.00 98.25 69 PHE A CA 1
ATOM 529 C C . PHE A 1 69 ? -9.690 -2.426 -6.934 1.00 98.25 69 PHE A C 1
ATOM 531 O O . PHE A 1 69 ? -10.190 -3.540 -7.090 1.00 98.25 69 PHE A O 1
ATOM 538 N N . GLU A 1 70 ? -10.397 -1.315 -7.161 1.00 97.25 70 GLU A N 1
ATOM 539 C CA . GLU A 1 70 ? -11.827 -1.369 -7.504 1.00 97.25 70 GLU A CA 1
ATOM 540 C C . GLU A 1 70 ? -12.061 -1.967 -8.895 1.00 97.25 70 GLU A C 1
ATOM 542 O O . GLU A 1 70 ? -13.017 -2.720 -9.081 1.00 97.25 70 GLU A O 1
ATOM 547 N N . LYS A 1 71 ? -11.148 -1.742 -9.852 1.00 97.56 71 LYS A N 1
ATOM 548 C CA . LYS A 1 71 ? -11.159 -2.446 -11.149 1.00 97.56 71 LYS A CA 1
ATOM 549 C C . LYS A 1 71 ? -10.985 -3.958 -10.997 1.00 97.56 71 LYS A C 1
ATOM 551 O O . LYS A 1 71 ? -11.499 -4.709 -11.819 1.00 97.56 71 LYS A O 1
ATOM 556 N N . ALA A 1 72 ? -10.301 -4.404 -9.945 1.00 97.12 72 ALA A N 1
ATOM 557 C CA . ALA A 1 72 ? -10.196 -5.812 -9.575 1.00 97.12 72 ALA A CA 1
ATOM 558 C C . ALA A 1 72 ? -11.389 -6.320 -8.737 1.00 97.12 72 ALA A C 1
ATOM 560 O O . ALA A 1 72 ? -11.374 -7.462 -8.281 1.00 97.12 72 ALA A O 1
ATOM 561 N N . GLY A 1 73 ? -12.428 -5.502 -8.530 1.00 97.94 73 GLY A N 1
ATOM 562 C CA . GLY A 1 73 ? -13.600 -5.856 -7.727 1.00 97.94 73 GLY A CA 1
ATOM 563 C C . GLY A 1 73 ? -13.357 -5.815 -6.215 1.00 97.94 73 GLY A C 1
ATOM 564 O O . GLY A 1 73 ? -14.121 -6.428 -5.467 1.00 97.94 73 GLY A O 1
ATOM 565 N N . ILE A 1 74 ? -12.310 -5.114 -5.766 1.00 98.62 74 ILE A N 1
ATOM 566 C CA . ILE A 1 74 ? -11.929 -4.976 -4.357 1.00 98.62 74 ILE A CA 1
ATOM 567 C C . ILE A 1 74 ? -12.145 -3.521 -3.927 1.00 98.62 74 ILE A C 1
ATOM 569 O O . ILE A 1 74 ? -11.522 -2.598 -4.446 1.00 98.62 74 ILE A O 1
ATOM 573 N N . LYS A 1 75 ? -13.021 -3.297 -2.949 1.00 98.56 75 LYS A N 1
ATOM 574 C CA . LYS A 1 75 ? -13.297 -1.966 -2.402 1.00 98.56 75 LYS A CA 1
ATOM 575 C C . LYS A 1 75 ? -12.147 -1.501 -1.510 1.00 98.56 75 LYS A C 1
ATOM 577 O O . LYS A 1 75 ? -11.682 -2.250 -0.654 1.00 98.56 75 LYS A O 1
ATOM 582 N N . VAL A 1 76 ? -11.758 -0.236 -1.633 1.00 98.56 76 VAL A N 1
ATOM 583 C CA . VAL A 1 76 ? -10.747 0.375 -0.761 1.00 98.56 76 VAL A CA 1
ATOM 584 C C . VAL A 1 76 ? -11.421 1.256 0.293 1.00 98.56 76 VAL A C 1
ATOM 586 O O . VAL A 1 76 ? -12.117 2.218 -0.026 1.00 98.56 76 VAL A O 1
ATOM 589 N N . LEU A 1 77 ? -11.208 0.929 1.563 1.00 98.62 77 LEU A N 1
ATOM 590 C CA . LEU A 1 77 ? -11.578 1.736 2.722 1.00 98.62 77 LEU A CA 1
ATOM 591 C C . LEU A 1 77 ? -10.401 2.645 3.087 1.00 98.62 77 LEU A C 1
ATOM 593 O O . LEU A 1 77 ? -9.252 2.221 3.025 1.00 98.62 77 LEU A O 1
ATOM 597 N N . ALA A 1 78 ? -10.667 3.882 3.486 1.00 97.75 78 ALA A N 1
ATOM 598 C CA . ALA A 1 78 ? -9.643 4.825 3.929 1.00 97.75 78 ALA A CA 1
ATOM 599 C C . ALA A 1 78 ? -10.083 5.492 5.241 1.00 97.75 78 ALA A C 1
ATOM 601 O O . ALA A 1 78 ? -11.291 5.582 5.481 1.00 97.75 78 ALA A O 1
ATOM 602 N N . PRO A 1 79 ? -9.140 5.938 6.094 1.00 97.94 79 PRO A N 1
ATOM 603 C CA . PRO A 1 79 ? -9.464 6.716 7.280 1.00 97.94 79 PRO A CA 1
ATOM 604 C C . PRO A 1 79 ? -10.320 7.936 6.936 1.00 97.94 79 PRO A C 1
ATOM 606 O O . PRO A 1 79 ? -10.098 8.602 5.924 1.00 97.94 79 PRO A O 1
ATOM 609 N N . GLU A 1 80 ? -11.273 8.256 7.806 1.00 95.88 80 GLU A N 1
ATOM 610 C CA . GLU A 1 80 ? -12.000 9.524 7.737 1.00 95.88 80 GLU A CA 1
ATOM 611 C C . GLU A 1 80 ? -11.060 10.703 8.005 1.00 95.88 80 GLU A C 1
ATOM 613 O O . GLU A 1 80 ? -9.996 10.539 8.601 1.00 95.88 80 GLU A O 1
ATOM 618 N N . GLU A 1 81 ? -11.468 11.914 7.626 1.00 96.56 81 GLU A N 1
ATOM 619 C CA . GLU A 1 81 ? -10.620 13.113 7.639 1.00 96.56 81 GLU A CA 1
ATOM 620 C C . GLU A 1 81 ? -9.848 13.319 8.956 1.00 96.56 81 GLU A C 1
ATOM 622 O O . GLU A 1 81 ? -8.630 13.511 8.947 1.00 96.56 81 GLU A O 1
ATOM 627 N N . LYS A 1 82 ? -10.527 13.203 10.104 1.00 96.62 82 LYS A N 1
ATOM 628 C CA . LYS A 1 82 ? -9.902 13.376 11.425 1.00 96.62 82 LYS A CA 1
ATOM 629 C C . LYS A 1 82 ? -8.830 12.324 11.716 1.00 96.62 82 LYS A C 1
ATOM 631 O O . LYS A 1 82 ? -7.824 12.629 12.355 1.00 96.62 82 LYS A O 1
ATOM 636 N N . ASP A 1 83 ? -9.043 11.080 11.301 1.00 97.00 83 ASP A N 1
ATOM 637 C CA . ASP A 1 83 ? -8.048 10.024 11.484 1.00 97.00 83 ASP A CA 1
ATOM 638 C C . ASP A 1 83 ? -6.952 10.106 10.419 1.00 97.00 83 ASP A C 1
ATOM 640 O O . ASP A 1 83 ? -5.787 9.877 10.735 1.00 97.00 83 ASP A O 1
ATOM 644 N N . GLN A 1 84 ? -7.276 10.558 9.208 1.00 98.25 84 GLN A N 1
ATOM 645 C CA . GLN A 1 84 ? -6.297 10.823 8.163 1.00 98.25 84 GLN A CA 1
ATOM 646 C C . GLN A 1 84 ? -5.309 11.926 8.565 1.00 98.25 84 GLN A C 1
ATOM 648 O O . GLN A 1 84 ? -4.109 11.795 8.322 1.00 98.25 84 GLN A O 1
ATOM 653 N N . GLN A 1 85 ? -5.765 12.978 9.250 1.00 98.12 85 GLN A N 1
ATOM 654 C CA . GLN A 1 85 ? -4.875 13.995 9.824 1.00 98.12 85 GLN A CA 1
ATOM 655 C C . GLN A 1 85 ? -3.903 13.397 10.853 1.00 98.12 85 GLN A C 1
ATOM 657 O O . GLN A 1 85 ? -2.726 13.761 10.876 1.00 98.12 85 GLN A O 1
ATOM 662 N N . LYS A 1 86 ? -4.355 12.439 11.673 1.00 98.00 86 LYS A N 1
ATOM 663 C CA . LYS A 1 86 ? -3.475 11.734 12.619 1.00 98.00 86 LYS A CA 1
ATOM 664 C C . LYS A 1 86 ? -2.483 10.831 11.903 1.00 98.00 86 LYS A C 1
ATOM 666 O O . LYS A 1 86 ? -1.326 10.819 12.298 1.00 98.00 86 LYS A O 1
ATOM 671 N N . VAL A 1 87 ? -2.905 10.122 10.854 1.00 98.38 87 VAL A N 1
ATOM 672 C CA . VAL A 1 87 ? -2.000 9.327 10.007 1.00 98.38 87 VAL A CA 1
ATOM 673 C C . VAL A 1 87 ? -0.933 10.232 9.390 1.00 98.38 87 VAL A C 1
ATOM 675 O O . VAL A 1 87 ? 0.253 9.931 9.486 1.00 98.38 87 VAL A O 1
ATOM 678 N N . MET A 1 88 ? -1.318 11.390 8.846 1.00 98.25 88 MET A N 1
ATOM 679 C CA . MET A 1 88 ? -0.372 12.371 8.305 1.00 98.25 88 MET A CA 1
ATOM 680 C C . MET A 1 88 ? 0.600 12.896 9.361 1.00 98.25 88 MET A C 1
ATOM 682 O O . MET A 1 88 ? 1.797 12.952 9.098 1.00 98.25 88 MET A O 1
ATOM 686 N N . SER A 1 89 ? 0.112 13.246 10.553 1.00 98.06 89 SER A N 1
ATOM 687 C CA . SER A 1 89 ? 0.965 13.696 11.658 1.00 98.06 89 SER A CA 1
ATOM 688 C C . SER A 1 89 ? 1.902 12.585 12.149 1.00 98.06 89 SER A C 1
ATOM 690 O O . SER A 1 89 ? 3.082 12.830 12.381 1.00 98.06 89 SER A O 1
ATOM 692 N N . ALA A 1 90 ? 1.423 11.341 12.219 1.00 98.25 90 ALA A N 1
ATOM 693 C CA . ALA A 1 90 ? 2.239 10.188 12.584 1.00 98.25 90 ALA A CA 1
ATOM 694 C C . ALA A 1 90 ? 3.329 9.896 11.544 1.00 98.25 90 ALA A C 1
ATOM 696 O O . ALA A 1 90 ? 4.422 9.487 11.917 1.00 98.25 90 ALA A O 1
ATOM 697 N N . ILE A 1 91 ? 3.076 10.123 10.251 1.00 97.75 91 ILE A N 1
ATOM 698 C CA . ILE A 1 91 ? 4.084 9.923 9.201 1.00 97.75 91 ILE A CA 1
ATOM 699 C C . ILE A 1 91 ? 5.056 11.111 9.132 1.00 97.75 91 ILE A C 1
ATOM 701 O O . ILE A 1 91 ? 6.268 10.910 9.193 1.00 97.75 91 ILE A O 1
ATOM 705 N N . PHE A 1 92 ? 4.539 12.336 9.007 1.00 97.75 92 PHE A N 1
ATOM 706 C CA . PHE A 1 92 ? 5.298 13.533 8.608 1.00 97.75 92 PHE A CA 1
ATOM 707 C C . PHE A 1 92 ? 5.459 14.596 9.703 1.00 97.75 92 PHE A C 1
ATOM 709 O O . PHE A 1 92 ? 6.178 15.570 9.491 1.00 97.75 92 PHE A O 1
ATOM 716 N N . GLY A 1 93 ? 4.775 14.466 10.841 1.00 96.81 93 GLY A N 1
ATOM 717 C CA . GLY A 1 93 ? 4.862 15.429 11.938 1.00 96.81 93 GLY A CA 1
ATOM 718 C C . GLY A 1 93 ? 6.245 15.458 12.594 1.00 96.81 93 GLY A C 1
ATOM 719 O O . GLY A 1 93 ? 7.084 14.592 12.358 1.00 96.81 93 GLY A O 1
ATOM 720 N N . ALA A 1 94 ? 6.478 16.443 13.466 1.00 96.00 94 ALA A N 1
ATOM 721 C CA . ALA A 1 94 ? 7.772 16.627 14.134 1.00 96.00 94 ALA A CA 1
ATOM 722 C C . ALA A 1 94 ? 8.218 15.401 14.959 1.00 96.00 94 ALA A C 1
ATOM 724 O O . ALA A 1 94 ? 9.403 15.095 15.008 1.00 96.00 94 ALA A O 1
ATOM 725 N N . GLY A 1 95 ? 7.266 14.684 15.567 1.00 95.12 95 GLY A N 1
ATOM 726 C CA . GLY A 1 95 ? 7.483 13.396 16.244 1.00 95.12 95 GLY A CA 1
ATOM 727 C C . GLY A 1 95 ? 7.121 12.183 15.381 1.00 95.12 95 GLY A C 1
ATOM 728 O O . GLY A 1 95 ? 6.763 11.135 15.915 1.00 95.12 95 GLY A O 1
ATOM 729 N N . GLY A 1 96 ? 7.092 12.348 14.059 1.00 97.25 96 GLY A N 1
ATOM 730 C CA . GLY A 1 96 ? 6.616 11.355 13.103 1.00 97.25 96 GLY A CA 1
ATOM 731 C C . GLY A 1 96 ? 7.682 10.351 12.665 1.00 97.25 96 GLY A C 1
ATOM 732 O O . GLY A 1 96 ? 8.881 10.516 12.897 1.00 97.25 96 GLY A O 1
ATOM 733 N N . ILE A 1 97 ? 7.235 9.319 11.958 1.00 97.88 97 ILE A N 1
ATOM 734 C CA . ILE A 1 97 ? 8.064 8.207 11.477 1.00 97.88 97 ILE A CA 1
ATOM 735 C C . ILE A 1 97 ? 9.188 8.713 10.569 1.00 97.88 97 ILE A C 1
ATOM 737 O O . ILE A 1 97 ? 10.333 8.285 10.706 1.00 97.88 97 ILE A O 1
ATOM 741 N N . LYS A 1 98 ? 8.891 9.673 9.683 1.00 96.31 98 LYS A N 1
ATOM 742 C CA . LYS A 1 98 ? 9.880 10.255 8.765 1.00 96.31 98 LYS A CA 1
ATOM 743 C C . LYS A 1 98 ? 10.992 11.020 9.493 1.00 96.31 98 LYS A C 1
ATOM 745 O O . LYS A 1 98 ? 12.093 11.131 8.966 1.00 96.31 98 LYS A O 1
ATOM 750 N N . ALA A 1 99 ? 10.719 11.516 10.700 1.00 96.81 99 ALA A N 1
ATOM 751 C CA . ALA A 1 99 ? 11.701 12.167 11.565 1.00 96.81 99 ALA A CA 1
ATOM 752 C C . ALA A 1 99 ? 12.490 11.169 12.445 1.00 96.81 99 ALA A C 1
ATOM 754 O O . ALA A 1 99 ? 13.278 11.587 13.287 1.00 96.81 99 ALA A O 1
ATOM 755 N N . GLY A 1 100 ? 12.299 9.857 12.251 1.00 96.50 100 GLY A N 1
ATOM 756 C CA . GLY A 1 100 ? 13.020 8.791 12.957 1.00 96.50 100 GLY A CA 1
ATOM 757 C C . GLY A 1 100 ? 12.271 8.185 14.148 1.00 96.50 100 GLY A C 1
ATOM 758 O O . GLY A 1 100 ? 12.766 7.241 14.760 1.00 96.50 100 GLY A O 1
ATOM 759 N N . PHE A 1 101 ? 11.068 8.669 14.469 1.00 96.69 101 PHE A N 1
ATOM 760 C CA . PHE A 1 101 ? 10.273 8.166 15.592 1.00 96.69 101 PHE A CA 1
ATOM 761 C C . PHE A 1 101 ? 9.450 6.937 15.175 1.00 96.69 101 PHE A C 1
ATOM 763 O O . PHE A 1 101 ? 8.282 7.034 14.796 1.00 96.69 101 PHE A O 1
ATOM 770 N N . THR A 1 102 ? 10.074 5.760 15.236 1.00 95.81 102 THR A N 1
ATOM 771 C CA . THR A 1 102 ? 9.493 4.473 14.802 1.00 95.81 102 THR A CA 1
ATOM 772 C C . THR A 1 102 ? 8.791 3.688 15.921 1.00 95.81 102 THR A C 1
ATOM 774 O O . THR A 1 102 ? 8.353 2.554 15.730 1.00 95.81 102 THR A O 1
ATOM 777 N N . SER A 1 103 ? 8.640 4.286 17.100 1.00 94.69 103 SER A N 1
ATOM 778 C CA . SER A 1 103 ? 7.944 3.707 18.252 1.00 94.69 103 SER A CA 1
ATOM 779 C C . SER A 1 103 ? 7.108 4.766 18.980 1.00 94.69 103 SER A C 1
ATOM 781 O O . SER A 1 103 ? 7.121 5.947 18.625 1.00 94.69 103 SER A O 1
ATOM 783 N N . GLY A 1 104 ? 6.326 4.341 19.975 1.00 95.25 104 GLY A N 1
ATOM 784 C CA . GLY A 1 104 ? 5.509 5.246 20.782 1.00 95.25 104 GLY A CA 1
ATOM 785 C C . GLY A 1 104 ? 4.326 5.859 20.012 1.00 95.25 104 GLY A C 1
ATOM 786 O O . GLY A 1 104 ? 3.715 5.169 19.188 1.00 95.25 104 GLY A O 1
ATOM 787 N N . PRO A 1 105 ? 3.984 7.143 20.246 1.00 96.50 105 PRO A N 1
ATOM 788 C CA . PRO A 1 105 ? 2.711 7.725 19.809 1.00 96.50 105 PRO A CA 1
ATOM 789 C C . PRO A 1 105 ? 2.429 7.634 18.305 1.00 96.50 105 PRO A C 1
ATOM 791 O O . PRO A 1 105 ? 1.277 7.438 17.907 1.00 96.50 105 PRO A O 1
ATOM 794 N N . SER A 1 106 ? 3.461 7.757 17.463 1.00 96.50 106 SER A N 1
ATOM 795 C CA . SER A 1 106 ? 3.321 7.666 16.004 1.00 96.50 106 SER A CA 1
ATOM 796 C C . SER A 1 106 ? 2.984 6.244 15.563 1.00 96.50 106 SER A C 1
ATOM 798 O O . SER A 1 106 ? 2.002 6.057 14.845 1.00 96.50 106 SER A O 1
ATOM 800 N N . LYS A 1 107 ? 3.703 5.231 16.076 1.00 97.31 107 LYS A N 1
ATOM 801 C CA . LYS A 1 107 ? 3.375 3.813 15.842 1.00 97.31 107 LYS A CA 1
ATOM 802 C C . LYS A 1 107 ? 1.955 3.492 16.312 1.00 97.31 107 LYS A C 1
ATOM 804 O O . LYS A 1 107 ? 1.161 2.947 15.550 1.00 97.31 107 LYS A O 1
ATOM 809 N N . GLU A 1 108 ? 1.612 3.869 17.540 1.00 97.44 108 GLU A N 1
ATOM 810 C CA . GLU A 1 108 ? 0.280 3.603 18.089 1.00 97.44 108 GLU A CA 1
ATOM 811 C C . GLU A 1 108 ? -0.836 4.272 17.278 1.00 97.44 108 GLU A C 1
ATOM 813 O O . GLU A 1 108 ? -1.924 3.723 17.136 1.00 97.44 108 GLU A O 1
ATOM 818 N N . SER A 1 109 ? -0.591 5.467 16.737 1.00 97.56 109 SER A N 1
ATOM 819 C CA . SER A 1 109 ? -1.575 6.164 15.905 1.00 97.56 109 SER A CA 1
ATOM 820 C C . SER A 1 109 ? -1.809 5.452 14.574 1.00 97.56 109 SER A C 1
ATOM 822 O O . SER A 1 109 ? -2.952 5.398 14.122 1.00 97.56 109 SER A O 1
ATOM 824 N N . ILE A 1 110 ? -0.765 4.860 13.986 1.00 98.44 110 ILE A N 1
ATOM 825 C CA . ILE A 1 110 ? -0.889 4.006 12.799 1.00 98.44 110 ILE A CA 1
ATOM 826 C C . ILE A 1 110 ? -1.666 2.725 13.118 1.00 98.44 110 ILE A C 1
ATOM 828 O O . ILE A 1 110 ? -2.597 2.400 12.383 1.00 98.44 110 ILE A O 1
ATOM 832 N N . ILE A 1 111 ? -1.352 2.044 14.226 1.00 98.19 111 ILE A N 1
ATOM 833 C CA . ILE A 1 111 ? -2.083 0.835 14.649 1.00 98.19 111 ILE A CA 1
ATOM 834 C C . ILE A 1 111 ? -3.562 1.156 14.882 1.00 98.19 111 ILE A C 1
ATOM 836 O O . ILE A 1 111 ? -4.422 0.507 14.297 1.00 98.19 111 ILE A O 1
ATOM 840 N N . ARG A 1 112 ? -3.876 2.223 15.629 1.00 98.12 112 ARG A N 1
ATOM 841 C CA . ARG A 1 112 ? -5.267 2.649 15.867 1.00 98.12 112 ARG A CA 1
ATOM 842 C C . ARG A 1 112 ? -6.015 2.972 14.573 1.00 98.12 112 ARG A C 1
ATOM 844 O O . ARG A 1 112 ? -7.212 2.715 14.468 1.00 98.12 112 ARG A O 1
ATOM 851 N N . ALA A 1 113 ? -5.337 3.556 13.584 1.00 98.44 113 ALA A N 1
ATOM 852 C CA . ALA A 1 113 ? -5.937 3.803 12.276 1.00 98.44 113 ALA A CA 1
ATOM 853 C C . ALA A 1 113 ? -6.205 2.491 11.517 1.00 98.44 113 ALA A C 1
ATOM 855 O O . ALA A 1 113 ? -7.269 2.355 10.915 1.00 98.44 113 ALA A O 1
ATOM 856 N N . ALA A 1 114 ? -5.290 1.517 11.587 1.00 98.62 114 ALA A N 1
ATOM 857 C CA . ALA A 1 114 ? -5.506 0.179 11.042 1.00 98.62 114 ALA A CA 1
ATOM 858 C C . ALA A 1 114 ? -6.710 -0.495 11.716 1.00 98.62 114 ALA A C 1
ATOM 860 O O . ALA A 1 114 ? -7.651 -0.869 11.027 1.00 98.62 114 ALA A O 1
ATOM 861 N N . GLU A 1 115 ? -6.745 -0.560 13.048 1.00 98.44 115 GLU A N 1
ATOM 862 C CA . GLU A 1 115 ? -7.834 -1.168 13.829 1.00 98.44 115 GLU A CA 1
ATOM 863 C C . GLU A 1 115 ? -9.211 -0.597 13.473 1.00 98.44 115 GLU A C 1
ATOM 865 O O . GLU A 1 115 ? -10.181 -1.342 13.343 1.00 98.44 115 GLU A O 1
ATOM 870 N N . LYS A 1 116 ? -9.308 0.717 13.244 1.00 98.44 116 LYS A N 1
ATOM 871 C CA . LYS A 1 116 ? -10.556 1.347 12.791 1.00 98.44 116 LYS A CA 1
ATOM 872 C C . LYS A 1 116 ? -10.991 0.885 11.404 1.00 98.44 116 LYS A C 1
ATOM 874 O O . LYS A 1 116 ? -12.178 0.657 11.187 1.00 98.44 116 LYS A O 1
ATOM 879 N N . LEU A 1 117 ? -10.054 0.729 10.469 1.00 98.75 117 LEU A N 1
ATOM 880 C CA . LEU A 1 117 ? -10.352 0.178 9.144 1.00 98.75 117 LEU A CA 1
ATOM 881 C C . LEU A 1 117 ? -10.793 -1.285 9.239 1.00 98.75 117 LEU A C 1
ATOM 883 O O . LEU A 1 117 ? -11.734 -1.679 8.551 1.00 98.75 117 LEU A O 1
ATOM 887 N N . ILE A 1 118 ? -10.164 -2.062 10.125 1.00 98.69 118 ILE A N 1
ATOM 888 C CA . ILE A 1 118 ? -10.542 -3.452 10.419 1.00 98.69 118 ILE A CA 1
ATOM 889 C C . ILE A 1 118 ? -11.970 -3.502 10.967 1.00 98.69 118 ILE A C 1
ATOM 891 O O . ILE A 1 118 ? -12.803 -4.235 10.441 1.00 98.69 118 ILE A O 1
ATOM 895 N N . ALA A 1 119 ? -12.292 -2.661 11.952 1.00 98.44 119 ALA A N 1
ATOM 896 C CA . ALA A 1 119 ? -13.647 -2.537 12.489 1.00 98.44 119 ALA A CA 1
ATOM 897 C C . ALA A 1 119 ? -14.667 -2.083 11.424 1.00 98.44 119 ALA A C 1
ATOM 899 O O . ALA A 1 119 ? -15.832 -2.470 11.477 1.00 98.44 119 ALA A O 1
ATOM 900 N N . GLY A 1 120 ? -14.227 -1.314 10.422 1.00 98.00 120 GLY A N 1
ATOM 901 C CA . GLY A 1 120 ? -15.006 -0.947 9.233 1.00 98.00 120 GLY A CA 1
ATOM 902 C C . GLY A 1 120 ? -15.168 -2.066 8.191 1.00 98.00 120 GLY A C 1
ATOM 903 O O . GLY A 1 120 ? -15.814 -1.857 7.158 1.00 98.00 120 GLY A O 1
ATOM 904 N N . GLY A 1 121 ? -14.604 -3.250 8.440 1.00 98.50 121 GLY A N 1
ATOM 905 C CA . GLY A 1 121 ? -14.707 -4.430 7.583 1.00 98.50 121 GLY A CA 1
ATOM 906 C C . GLY A 1 121 ? -13.603 -4.555 6.534 1.00 98.50 121 GLY A C 1
ATOM 907 O O . GLY A 1 121 ? -13.850 -5.160 5.492 1.00 98.50 121 GLY A O 1
ATOM 908 N N . ALA A 1 122 ? -12.427 -3.961 6.753 1.00 98.69 122 ALA A N 1
ATOM 909 C CA . ALA A 1 122 ? -11.242 -4.286 5.962 1.00 98.69 122 ALA A CA 1
ATOM 910 C C . ALA A 1 122 ? -10.797 -5.733 6.236 1.00 98.69 122 ALA A C 1
ATOM 912 O O . ALA A 1 122 ? -10.708 -6.150 7.388 1.00 98.69 122 ALA A O 1
ATOM 913 N N . GLU A 1 123 ? -10.485 -6.472 5.175 1.00 98.75 123 GLU A N 1
ATOM 914 C CA . GLU A 1 123 ? -10.025 -7.868 5.225 1.00 98.75 123 GLU A CA 1
ATOM 915 C C . GLU A 1 123 ? -8.507 -7.979 5.023 1.00 98.75 123 GLU A C 1
ATOM 917 O O . GLU A 1 123 ? -7.919 -9.011 5.318 1.00 98.75 123 GLU A O 1
ATOM 922 N N . ALA A 1 124 ? -7.862 -6.898 4.574 1.00 98.75 124 ALA A N 1
ATOM 923 C CA . ALA A 1 124 ? -6.417 -6.690 4.636 1.00 98.75 124 ALA A CA 1
ATOM 924 C C . ALA A 1 124 ? -6.100 -5.195 4.800 1.00 98.75 124 ALA A C 1
ATOM 926 O O . ALA A 1 124 ? -6.933 -4.346 4.466 1.00 98.75 124 ALA A O 1
ATOM 927 N N . ILE A 1 125 ? -4.899 -4.858 5.274 1.00 98.81 125 ILE A N 1
ATOM 928 C CA . ILE A 1 125 ? -4.398 -3.475 5.339 1.00 98.81 125 ILE A CA 1
ATOM 929 C C . ILE A 1 125 ? -3.293 -3.272 4.305 1.00 98.81 125 ILE A C 1
ATOM 931 O O . ILE A 1 125 ? -2.362 -4.058 4.239 1.00 98.81 125 ILE A O 1
ATOM 935 N N . ILE A 1 126 ? -3.360 -2.192 3.532 1.00 98.62 126 ILE A N 1
ATOM 936 C CA . ILE A 1 126 ? -2.304 -1.743 2.625 1.00 98.62 126 ILE A CA 1
ATOM 937 C C . ILE A 1 126 ? -1.457 -0.688 3.339 1.00 98.62 126 ILE A C 1
ATOM 939 O O . ILE A 1 126 ? -1.951 0.388 3.695 1.00 98.62 126 ILE A O 1
ATOM 943 N N . ALA A 1 127 ? -0.160 -0.964 3.469 1.00 97.81 127 ALA A N 1
ATOM 944 C CA . ALA A 1 127 ? 0.858 0.003 3.866 1.00 97.81 127 ALA A CA 1
ATOM 945 C C . ALA A 1 127 ? 1.231 0.909 2.671 1.00 97.81 127 ALA A C 1
ATOM 947 O O . ALA A 1 127 ? 2.306 0.810 2.083 1.00 97.81 127 ALA A O 1
ATOM 948 N N . GLY A 1 128 ? 0.319 1.803 2.284 1.00 96.62 128 GLY A N 1
ATOM 949 C CA . GLY A 1 128 ? 0.396 2.656 1.088 1.00 96.62 128 GLY A CA 1
ATO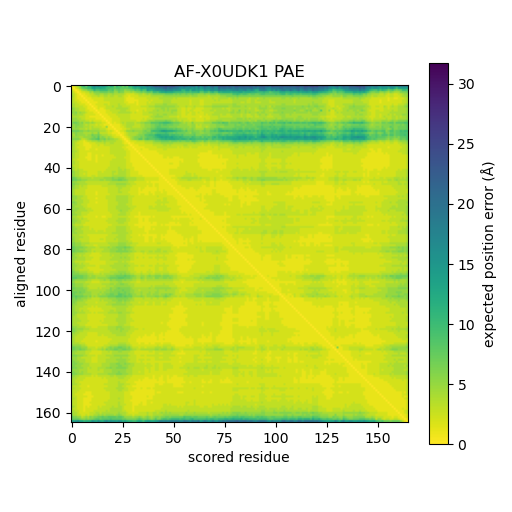M 950 C C . GLY A 1 128 ? 1.333 3.868 1.199 1.00 96.62 128 GLY A C 1
ATOM 951 O O . GLY A 1 128 ? 1.139 4.866 0.500 1.00 96.62 128 GLY A O 1
ATOM 952 N N . CYS A 1 129 ? 2.323 3.815 2.089 1.00 94.12 129 CYS A N 1
ATOM 953 C CA . CYS A 1 129 ? 3.399 4.796 2.222 1.00 94.12 129 CYS A CA 1
ATOM 954 C C . CYS A 1 129 ? 4.661 4.082 2.716 1.00 94.12 129 CYS A C 1
ATOM 956 O O . CYS A 1 129 ? 4.577 3.208 3.577 1.00 94.12 129 CYS A O 1
ATOM 958 N N . THR A 1 130 ? 5.822 4.474 2.195 1.00 90.44 130 THR A N 1
ATOM 959 C CA . THR A 1 130 ? 7.129 3.841 2.452 1.00 90.44 130 THR A CA 1
ATOM 960 C C . THR A 1 130 ? 7.533 3.799 3.928 1.00 90.44 130 THR A C 1
ATOM 962 O O . THR A 1 130 ? 8.276 2.917 4.339 1.00 90.44 130 THR A O 1
ATOM 965 N N . GLU A 1 131 ? 7.033 4.730 4.733 1.00 95.06 131 GLU A N 1
ATOM 966 C CA . GLU A 1 131 ? 7.299 4.846 6.164 1.00 95.06 131 GLU A CA 1
ATOM 967 C C . GLU A 1 131 ? 6.500 3.834 7.005 1.00 95.06 131 GLU A C 1
ATOM 969 O O . GLU A 1 131 ? 6.946 3.443 8.080 1.00 95.06 131 GLU A O 1
ATOM 974 N N . LEU A 1 132 ? 5.325 3.391 6.543 1.00 96.69 132 LEU A N 1
ATOM 975 C CA . LEU A 1 132 ? 4.419 2.556 7.343 1.00 96.69 132 LEU A CA 1
ATOM 976 C C . LEU A 1 132 ? 5.008 1.184 7.716 1.00 96.69 132 LEU A C 1
ATOM 978 O O . LEU A 1 132 ? 4.895 0.822 8.891 1.00 96.69 132 LEU A O 1
ATOM 982 N N . PRO A 1 133 ? 5.702 0.464 6.810 1.00 94.88 133 PRO A N 1
ATOM 983 C CA . PRO A 1 133 ? 6.419 -0.767 7.150 1.00 94.88 133 PRO A CA 1
ATOM 984 C C . PRO A 1 133 ? 7.420 -0.638 8.301 1.00 94.88 133 PRO A C 1
ATOM 986 O O . PRO A 1 133 ? 7.779 -1.639 8.919 1.00 94.88 133 PRO A O 1
ATOM 989 N N . LEU A 1 134 ? 7.905 0.568 8.622 1.00 95.81 134 LEU A N 1
ATOM 990 C CA . LEU A 1 134 ? 8.844 0.765 9.730 1.00 95.81 134 LEU A CA 1
ATOM 991 C C . LEU A 1 134 ? 8.183 0.576 11.100 1.00 95.81 134 LEU A C 1
ATOM 993 O O . LEU A 1 134 ? 8.879 0.252 12.059 1.00 95.81 134 LEU A O 1
ATOM 997 N N . VAL A 1 135 ? 6.861 0.755 11.196 1.00 97.12 135 VAL A N 1
ATOM 998 C CA . VAL A 1 135 ? 6.137 0.753 12.480 1.00 97.12 135 VAL A CA 1
ATOM 999 C C . VAL A 1 135 ? 4.966 -0.219 12.5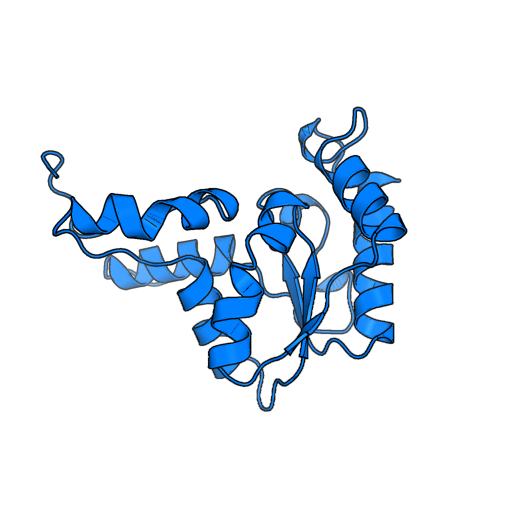47 1.00 97.12 135 VAL A C 1
ATOM 1001 O O . VAL A 1 135 ? 4.619 -0.645 13.648 1.00 97.12 135 VAL A O 1
ATOM 1004 N N . LEU A 1 136 ? 4.373 -0.570 11.405 1.00 97.56 136 LEU A N 1
ATOM 1005 C CA . LEU A 1 136 ? 3.263 -1.510 11.298 1.00 97.56 136 LEU A CA 1
ATOM 1006 C C . LEU A 1 136 ? 3.778 -2.829 10.725 1.00 97.56 136 LEU A C 1
ATOM 1008 O O . LEU A 1 136 ? 4.218 -2.877 9.578 1.00 97.56 136 LEU A O 1
ATOM 1012 N N . LYS A 1 137 ? 3.736 -3.888 11.530 1.00 96.44 137 LYS A N 1
ATOM 1013 C CA . LYS A 1 137 ? 4.133 -5.246 11.147 1.00 96.44 137 LYS A CA 1
ATOM 1014 C C . LYS A 1 137 ? 2.913 -6.152 11.048 1.00 96.44 137 LYS A C 1
ATOM 1016 O O . LYS A 1 137 ? 1.893 -5.899 11.681 1.00 96.44 137 LYS A O 1
ATOM 1021 N N . ALA A 1 138 ? 3.044 -7.260 10.319 1.00 95.50 138 ALA A N 1
ATOM 1022 C CA . ALA A 1 138 ? 1.989 -8.272 10.231 1.00 95.50 138 ALA A CA 1
ATOM 1023 C C . ALA A 1 138 ? 1.567 -8.823 11.609 1.00 95.50 138 ALA A C 1
ATOM 1025 O O . ALA A 1 138 ? 0.415 -9.183 11.792 1.00 95.50 138 ALA A O 1
ATOM 1026 N N . SER A 1 139 ? 2.470 -8.842 12.597 1.00 96.12 139 SER A N 1
ATOM 1027 C CA . SER A 1 139 ? 2.162 -9.252 13.975 1.00 96.12 139 SER A CA 1
ATOM 1028 C C . SER A 1 139 ? 1.367 -8.221 14.783 1.00 96.12 139 SER A C 1
ATOM 1030 O O . SER A 1 139 ? 0.892 -8.552 15.864 1.00 96.12 139 SER A O 1
ATOM 1032 N N . ASP A 1 140 ? 1.269 -6.972 14.315 1.00 96.50 140 ASP A N 1
ATOM 1033 C CA . ASP A 1 140 ? 0.556 -5.899 15.019 1.00 96.50 140 ASP A CA 1
ATOM 1034 C C . ASP A 1 140 ? -0.958 -5.896 14.703 1.00 96.50 140 ASP A C 1
ATOM 1036 O O . ASP A 1 140 ? -1.711 -5.191 15.372 1.00 96.50 140 ASP A O 1
ATOM 1040 N N . ILE A 1 141 ? -1.421 -6.647 13.693 1.00 97.56 141 ILE A N 1
ATOM 1041 C CA . ILE A 1 141 ? -2.830 -6.690 13.267 1.00 97.56 141 ILE A CA 1
ATOM 1042 C C . ILE A 1 141 ? -3.307 -8.130 13.004 1.00 97.56 141 ILE A C 1
ATOM 1044 O O . ILE A 1 141 ? -2.520 -8.973 12.589 1.00 97.56 141 ILE A O 1
ATOM 1048 N N . PRO A 1 142 ? -4.603 -8.438 13.203 1.00 97.38 142 PRO A N 1
ATOM 1049 C CA . PRO A 1 142 ? -5.134 -9.797 13.054 1.00 97.38 142 PRO A CA 1
ATOM 1050 C C . PRO A 1 142 ? -5.455 -10.204 11.605 1.00 97.38 142 PRO A C 1
ATOM 1052 O O . PRO A 1 142 ? -5.970 -11.298 11.383 1.00 97.38 142 PRO A O 1
ATOM 1055 N N . ILE A 1 143 ? -5.212 -9.330 10.626 1.00 98.25 143 ILE A N 1
ATOM 1056 C CA . ILE A 1 143 ? -5.520 -9.556 9.207 1.00 98.25 143 ILE A CA 1
ATOM 1057 C C . ILE A 1 143 ? -4.274 -9.326 8.340 1.00 98.25 143 ILE A C 1
ATOM 1059 O O . ILE A 1 143 ? -3.353 -8.644 8.792 1.00 98.25 143 ILE A O 1
ATOM 1063 N N . PRO A 1 144 ? -4.223 -9.850 7.101 1.00 98.50 144 PRO A N 1
ATOM 1064 C CA . PRO A 1 144 ? -3.072 -9.675 6.224 1.00 98.50 144 PRO A CA 1
ATOM 1065 C C . PRO A 1 144 ? -2.640 -8.213 6.048 1.00 98.50 144 PRO A C 1
ATOM 1067 O O . PRO A 1 144 ? -3.463 -7.313 5.858 1.00 98.50 144 PRO A O 1
ATOM 1070 N N . LEU A 1 145 ? -1.324 -8.000 6.057 1.00 98.44 145 LEU A N 1
ATOM 1071 C CA . LEU A 1 145 ? -0.686 -6.736 5.708 1.00 98.44 145 LEU A CA 1
ATOM 1072 C C . LEU A 1 145 ? -0.124 -6.842 4.285 1.00 98.44 145 LEU A C 1
ATOM 1074 O O . LEU A 1 145 ? 0.706 -7.700 4.000 1.00 98.44 145 LEU A O 1
ATOM 1078 N N . ILE A 1 146 ? -0.582 -5.968 3.398 1.00 98.44 146 ILE A N 1
ATOM 1079 C CA . ILE A 1 146 ? -0.079 -5.794 2.038 1.00 98.44 146 ILE A CA 1
ATOM 1080 C C . ILE A 1 146 ? 0.979 -4.691 2.095 1.00 98.44 146 ILE A C 1
ATOM 1082 O O . ILE A 1 146 ? 0.673 -3.546 2.444 1.00 98.44 146 ILE A O 1
ATOM 1086 N N . GLU A 1 147 ? 2.215 -5.023 1.727 1.00 97.50 147 GLU A N 1
ATOM 1087 C CA . GLU A 1 147 ? 3.357 -4.103 1.719 1.00 97.50 147 GLU A CA 1
ATOM 1088 C C . GLU A 1 147 ? 3.839 -3.878 0.275 1.00 97.50 147 GLU A C 1
ATOM 1090 O O . GLU A 1 147 ? 4.745 -4.571 -0.188 1.00 97.50 147 GLU A O 1
ATOM 1095 N N . PRO A 1 148 ? 3.263 -2.908 -0.467 1.00 97.19 148 PRO A N 1
ATOM 1096 C CA . PRO A 1 148 ? 3.549 -2.718 -1.892 1.00 97.19 148 PRO A CA 1
ATOM 1097 C C . PRO A 1 148 ? 5.034 -2.549 -2.233 1.00 97.19 148 PRO A C 1
ATOM 1099 O O . PRO A 1 148 ? 5.478 -2.977 -3.292 1.00 97.19 148 PRO A O 1
ATOM 1102 N N . MET A 1 149 ? 5.813 -1.941 -1.333 1.00 95.19 149 MET A N 1
ATOM 1103 C CA . MET A 1 149 ? 7.259 -1.779 -1.511 1.00 95.19 149 MET A CA 1
ATOM 1104 C C . MET A 1 149 ? 8.012 -3.111 -1.462 1.00 95.19 149 MET A C 1
ATOM 1106 O O . MET A 1 149 ? 8.886 -3.340 -2.294 1.00 95.19 149 MET A O 1
ATOM 1110 N N . ASP A 1 150 ? 7.678 -3.979 -0.506 1.00 96.12 150 ASP A N 1
ATOM 1111 C CA . ASP A 1 150 ? 8.294 -5.302 -0.378 1.00 96.12 150 ASP A CA 1
ATOM 1112 C C . ASP A 1 150 ? 7.871 -6.210 -1.540 1.00 96.12 150 ASP A C 1
ATOM 1114 O O . ASP A 1 150 ? 8.708 -6.868 -2.157 1.00 96.12 150 ASP A O 1
ATOM 1118 N N . ILE A 1 151 ? 6.588 -6.158 -1.912 1.00 97.25 151 ILE A N 1
ATOM 1119 C CA . ILE A 1 151 ? 6.043 -6.867 -3.076 1.00 97.25 151 ILE A CA 1
ATOM 1120 C C . ILE A 1 151 ? 6.783 -6.446 -4.350 1.00 97.25 151 ILE A C 1
ATOM 1122 O O . ILE A 1 151 ? 7.292 -7.307 -5.068 1.00 97.25 151 ILE A O 1
ATOM 1126 N N . LEU A 1 152 ? 6.916 -5.139 -4.605 1.00 97.00 152 LEU A N 1
ATOM 1127 C CA . LEU A 1 152 ? 7.633 -4.631 -5.776 1.00 97.00 152 LEU A CA 1
ATOM 1128 C C . LEU A 1 152 ? 9.107 -5.046 -5.761 1.00 97.00 152 LEU A C 1
ATOM 1130 O O . LEU A 1 152 ? 9.635 -5.447 -6.797 1.00 97.00 152 LEU A O 1
ATOM 1134 N N . ALA A 1 153 ? 9.780 -4.977 -4.609 1.00 96.38 153 ALA A N 1
ATOM 1135 C CA . ALA A 1 153 ? 11.176 -5.390 -4.491 1.00 96.38 153 ALA A CA 1
ATOM 1136 C C . ALA A 1 153 ? 11.352 -6.877 -4.838 1.00 96.38 153 ALA A C 1
ATOM 1138 O O . ALA A 1 153 ? 12.198 -7.227 -5.662 1.00 96.38 153 ALA A O 1
ATOM 1139 N N . LYS A 1 154 ? 10.506 -7.750 -4.277 1.00 96.94 154 LYS A N 1
ATOM 1140 C CA . LYS A 1 154 ? 10.505 -9.190 -4.572 1.00 96.94 154 LYS A CA 1
ATOM 1141 C C . LYS A 1 154 ? 10.193 -9.468 -6.037 1.00 96.94 154 LYS A C 1
ATOM 1143 O O . LYS A 1 154 ? 10.907 -10.245 -6.668 1.00 96.94 154 LYS A O 1
ATOM 1148 N N . LYS A 1 155 ? 9.186 -8.794 -6.598 1.00 96.81 155 LYS A N 1
ATOM 1149 C CA . LYS A 1 155 ? 8.848 -8.910 -8.018 1.00 96.81 155 LYS A CA 1
ATOM 1150 C C . LYS A 1 155 ? 10.014 -8.497 -8.908 1.00 96.81 155 LYS A C 1
ATOM 1152 O O . LYS A 1 155 ? 10.322 -9.209 -9.851 1.00 96.81 155 LYS A O 1
ATOM 1157 N N . SER A 1 156 ? 10.705 -7.412 -8.567 1.00 96.69 156 SER A N 1
ATOM 1158 C CA . SER A 1 156 ? 11.862 -6.922 -9.325 1.00 96.69 156 SER A CA 1
ATOM 1159 C C . SER A 1 156 ? 13.007 -7.938 -9.354 1.00 96.69 156 SER A C 1
ATOM 1161 O O . SER A 1 156 ? 13.660 -8.093 -10.380 1.00 96.69 156 SER A O 1
ATOM 1163 N N . ILE A 1 157 ? 13.244 -8.658 -8.250 1.00 97.12 157 ILE A N 1
ATOM 1164 C CA . ILE A 1 157 ? 14.242 -9.740 -8.195 1.00 97.12 157 ILE A CA 1
ATOM 1165 C C . ILE A 1 157 ? 13.857 -10.876 -9.152 1.00 97.12 157 ILE A C 1
ATOM 1167 O O . ILE A 1 157 ? 14.714 -11.375 -9.882 1.00 97.12 157 ILE A O 1
ATOM 1171 N N . VAL A 1 158 ? 12.578 -11.263 -9.162 1.00 96.44 158 VAL A N 1
ATOM 1172 C CA . VAL A 1 158 ? 12.058 -12.315 -10.051 1.00 96.44 158 VAL A CA 1
ATOM 1173 C C . VAL A 1 158 ? 12.102 -11.886 -11.515 1.00 96.44 158 VAL A C 1
ATOM 1175 O O . VAL A 1 158 ? 12.567 -12.660 -12.347 1.00 96.44 158 VAL A O 1
ATOM 1178 N N . GLU A 1 159 ? 11.682 -10.659 -11.824 1.00 95.75 159 GLU A N 1
ATOM 1179 C CA . GLU A 1 159 ? 11.712 -10.096 -13.180 1.00 95.75 159 GLU A CA 1
ATOM 1180 C C . GLU A 1 159 ? 13.144 -10.030 -13.726 1.00 95.75 159 GLU A C 1
ATOM 1182 O O . GLU A 1 159 ? 13.390 -10.324 -14.891 1.00 95.75 159 GLU A O 1
ATOM 1187 N N . ALA A 1 160 ? 14.120 -9.747 -12.859 1.00 95.69 160 ALA A N 1
ATOM 1188 C CA . ALA A 1 160 ? 15.539 -9.792 -13.199 1.00 95.69 160 ALA A CA 1
ATOM 1189 C C . ALA A 1 160 ? 16.105 -11.223 -13.364 1.00 95.69 160 ALA A C 1
ATOM 1191 O O . ALA A 1 160 ? 17.304 -11.381 -13.591 1.00 95.69 160 ALA A O 1
ATOM 1192 N N . GLY A 1 161 ? 15.280 -12.269 -13.238 1.00 96.44 161 GLY A N 1
ATOM 1193 C CA . GLY A 1 161 ? 15.669 -13.669 -13.437 1.00 96.44 161 GLY A CA 1
ATOM 1194 C C . GLY A 1 161 ? 16.249 -14.366 -12.202 1.00 96.44 161 GLY A C 1
ATOM 1195 O O . GLY A 1 161 ? 16.827 -15.449 -12.324 1.00 96.44 161 GLY A O 1
ATOM 1196 N N . TYR A 1 162 ? 16.106 -13.784 -11.008 1.00 97.00 162 TYR A N 1
ATOM 1197 C CA . TYR A 1 162 ? 16.648 -14.334 -9.763 1.00 97.00 162 TYR A CA 1
ATOM 1198 C C . TYR A 1 162 ? 15.553 -14.868 -8.833 1.00 97.00 162 TYR A C 1
ATOM 1200 O O . TYR A 1 162 ? 14.374 -14.543 -8.942 1.00 97.00 162 TYR A O 1
ATOM 1208 N N . LYS A 1 163 ? 15.948 -15.706 -7.869 1.00 93.12 163 LYS A N 1
ATOM 1209 C CA . LYS A 1 163 ? 15.044 -16.205 -6.824 1.00 93.12 163 LYS A CA 1
ATOM 1210 C C . LYS A 1 163 ? 15.052 -15.269 -5.618 1.00 93.12 163 LYS A C 1
ATOM 1212 O O . LYS A 1 163 ? 16.120 -14.855 -5.166 1.00 93.12 163 LYS A O 1
ATOM 1217 N N . VAL A 1 164 ? 13.870 -14.999 -5.072 1.00 90.00 164 VAL A N 1
ATOM 1218 C CA . VAL A 1 164 ? 13.711 -14.333 -3.772 1.00 90.00 164 VAL A CA 1
ATOM 1219 C C . VAL A 1 164 ? 14.203 -15.285 -2.677 1.00 90.00 164 VAL A C 1
ATOM 1221 O O . VAL A 1 164 ? 13.900 -16.478 -2.727 1.00 90.00 164 VAL A O 1
ATOM 1224 N N . ARG A 1 165 ? 15.008 -14.768 -1.745 1.00 75.69 165 ARG A N 1
ATOM 1225 C CA . ARG A 1 165 ? 15.532 -15.518 -0.595 1.00 75.69 165 ARG A CA 1
ATOM 1226 C C . ARG A 1 165 ? 14.594 -15.443 0.598 1.00 75.69 165 ARG A C 1
ATOM 1228 O O . ARG A 1 165 ? 13.946 -14.384 0.751 1.00 75.69 165 ARG A O 1
#

Secondary structure (DSSP, 8-state):
-TT--S-EE---TGGGGGHHHHHTT--S-EE-HHHHHHHHHHHHSTT--EEEEE--HHHHHTTHHHHHHGGGT-EEE---HHHHHHHHHHHHSTTSGGGT--STHHHHHHHHHHHHHHHTT-SEEEE-STTGGGT--GGGSSSPEE-HHHHHHHHHHHHTT----

Nearest PDB structures (foldseek):
  1jfl-assembly1_B  TM=9.652E-01  e=1.112E-15  Pyrococcus horikoshii OT3
  2dx7-assembly1_B  TM=9.445E-01  e=1.287E-14  Pyrococcus horikoshii OT3
  1iu9-assembly1_A  TM=9.519E-01  e=1.823E-10  Pyrococcus horikoshii OT3
  5hqt-assembly1_A  TM=9.104E-01  e=9.982E-09  Escherichia coli O157:H7 str. SS52
  5elm-assembly2_D  TM=9.268E-01  e=3.500E-08  Escherichia coli

Radius of gyration: 16.08 Å; Cα contacts (8 Å, |Δi|>4): 267; chains: 1; bounding box: 37×33×45 Å